Protein AF-A0A178VIS9-F1 (afdb_monomer_lite)

pLDDT: mean 89.69, std 9.64, range [56.78, 97.0]

InterPro domains:
  IPR000620 EamA domain [PF00892] (25-125)
  IPR030184 WAT1-related protein [PTHR31218] (16-123)

Sequence (133 aa):
MAGAVSLWRREAVFLTAMLAGETSIVGLSTLFKVATSKGLNIYPFLSYSYLLASLLLLPSLFFTNRSRSLPPLSASILSKIGLLGFLGSMYVITGGIGIEYSNPTLASAIGNIVPALTFILAVIFRFYFNPFS

Secondary structure (DSSP, 8-state):
-HHHHHHHHHHHHHHHHHHHHHHHHHHHHHHHHHHHHTT--HHHHHHHHHHHHHHHHHHHHHH----S-PPP--HHHHHHHHHHHHHHHHHHHHHHHHHHHS-HHHHHHHHTTHHHHHHHHHHHHHHHH-TT-

Structure (mmCIF, N/CA/C/O backbone):
data_AF-A0A178VIS9-F1
#
_entry.id   AF-A0A178VIS9-F1
#
loop_
_atom_site.group_PDB
_atom_site.id
_atom_site.type_symbol
_atom_site.label_atom_id
_atom_site.label_alt_id
_atom_site.label_comp_id
_atom_site.label_asym_id
_atom_site.label_entity_id
_atom_site.label_seq_id
_atom_site.pdbx_PDB_ins_code
_atom_site.Cartn_x
_atom_site.Cartn_y
_atom_site.Cartn_z
_atom_site.occupancy
_atom_site.B_iso_or_equiv
_atom_site.auth_seq_id
_atom_site.auth_comp_id
_atom_site.auth_asym_id
_atom_site.auth_atom_id
_atom_site.pdbx_PDB_model_num
ATOM 1 N N . MET A 1 1 ? -1.965 -28.559 -28.767 1.00 57.31 1 MET A N 1
ATOM 2 C CA . MET A 1 1 ? -2.402 -28.927 -27.399 1.00 57.31 1 MET A CA 1
ATOM 3 C C . MET A 1 1 ? -1.509 -28.326 -26.304 1.00 57.31 1 MET A C 1
ATOM 5 O O . MET A 1 1 ? -2.048 -27.734 -25.381 1.00 57.31 1 MET A O 1
ATOM 9 N N . ALA A 1 2 ? -0.171 -28.353 -26.430 1.00 62.94 2 ALA A N 1
ATOM 10 C CA . ALA A 1 2 ? 0.753 -27.752 -25.447 1.00 62.94 2 ALA A CA 1
ATOM 11 C C . ALA A 1 2 ? 0.602 -26.223 -25.244 1.00 62.94 2 ALA A C 1
ATOM 13 O O . ALA A 1 2 ? 0.698 -25.745 -24.118 1.00 62.94 2 ALA A O 1
ATOM 14 N N . GLY A 1 3 ? 0.305 -25.460 -26.306 1.00 69.75 3 GLY A N 1
ATOM 15 C CA . GLY A 1 3 ? 0.104 -24.003 -26.220 1.00 69.75 3 GLY A CA 1
ATOM 16 C C . GLY A 1 3 ? -1.193 -23.568 -25.523 1.00 69.75 3 GLY A C 1
ATOM 17 O O . GLY A 1 3 ? -1.241 -22.497 -24.934 1.00 69.75 3 GLY A O 1
ATOM 18 N N . ALA A 1 4 ? -2.233 -24.408 -25.535 1.00 72.88 4 ALA A N 1
ATOM 19 C CA . ALA A 1 4 ? -3.478 -24.120 -24.819 1.00 72.88 4 ALA A CA 1
ATOM 20 C C . ALA A 1 4 ? -3.309 -24.337 -23.305 1.00 72.88 4 ALA A C 1
ATOM 22 O O . ALA A 1 4 ? -3.774 -23.533 -22.506 1.00 72.88 4 ALA A O 1
ATOM 23 N N . VAL A 1 5 ? -2.568 -25.381 -22.908 1.00 76.88 5 VAL A N 1
ATOM 24 C CA . VAL A 1 5 ? -2.282 -25.693 -21.496 1.00 76.88 5 VAL A CA 1
ATOM 25 C C . VAL A 1 5 ? -1.383 -24.632 -20.846 1.00 76.88 5 VAL A C 1
ATOM 27 O O . VAL A 1 5 ? -1.565 -24.311 -19.671 1.00 76.88 5 VAL A O 1
ATOM 30 N N . SER A 1 6 ? -0.429 -24.051 -21.584 1.00 84.50 6 SER A N 1
ATOM 31 C CA . SER A 1 6 ? 0.411 -22.960 -21.068 1.00 84.50 6 SER A CA 1
ATOM 32 C C . SER A 1 6 ? -0.362 -21.647 -20.901 1.00 84.50 6 SER A C 1
ATOM 34 O O . SER A 1 6 ? -0.129 -20.934 -19.923 1.00 84.50 6 SER A O 1
ATOM 36 N N . LEU A 1 7 ? -1.308 -21.355 -21.801 1.00 85.81 7 LEU A N 1
ATOM 37 C CA . LEU A 1 7 ? -2.176 -20.180 -21.709 1.00 85.81 7 LEU A CA 1
ATOM 38 C C . LEU A 1 7 ? -3.115 -20.283 -20.499 1.00 85.81 7 LEU A C 1
ATOM 40 O O . LEU A 1 7 ? -3.142 -19.379 -19.667 1.00 85.81 7 LEU A O 1
ATOM 44 N N . TRP A 1 8 ? -3.768 -21.438 -20.337 1.00 89.62 8 TRP A N 1
ATOM 45 C CA . TRP A 1 8 ? -4.679 -21.715 -19.222 1.00 89.62 8 TRP A CA 1
ATOM 46 C C . TRP A 1 8 ? -3.971 -21.637 -17.864 1.00 89.62 8 TRP A C 1
ATOM 48 O O . TRP A 1 8 ? -4.473 -21.035 -16.918 1.00 89.62 8 TRP A O 1
ATOM 58 N N . ARG A 1 9 ? -2.747 -22.179 -17.772 1.00 91.44 9 ARG A N 1
ATOM 59 C CA . ARG A 1 9 ? -1.906 -22.054 -16.571 1.00 91.44 9 ARG A CA 1
ATOM 60 C C . ARG A 1 9 ? -1.595 -20.593 -16.250 1.00 91.44 9 ARG A C 1
ATOM 62 O O . ARG A 1 9 ? -1.639 -20.209 -15.086 1.00 91.44 9 ARG A O 1
ATOM 69 N N . ARG A 1 10 ? -1.253 -19.788 -17.258 1.00 91.44 10 ARG A N 1
ATOM 70 C CA . ARG A 1 10 ? -0.900 -18.376 -17.072 1.00 91.44 10 ARG A CA 1
ATOM 71 C C . ARG A 1 10 ? -2.096 -17.568 -16.569 1.00 91.44 10 ARG A C 1
ATOM 73 O O . ARG A 1 10 ? -1.953 -16.810 -15.616 1.00 91.44 10 ARG A O 1
ATOM 80 N N . GLU A 1 11 ? -3.262 -17.764 -17.173 1.00 93.31 11 GLU A N 1
ATOM 81 C CA . GLU A 1 11 ? -4.508 -17.123 -16.743 1.00 93.31 11 GLU A CA 1
ATOM 82 C C . GLU A 1 11 ? -4.891 -17.539 -15.322 1.00 93.31 11 GLU A C 1
ATOM 84 O O . GLU A 1 11 ? -5.154 -16.675 -14.491 1.00 93.31 11 GLU A O 1
ATOM 89 N N . ALA A 1 12 ? -4.814 -18.832 -14.997 1.00 93.94 12 ALA A N 1
ATOM 90 C CA . ALA A 1 12 ? -5.084 -19.320 -13.647 1.00 93.94 12 ALA A CA 1
ATOM 91 C C . ALA A 1 12 ? -4.158 -18.683 -12.594 1.00 93.94 12 ALA A C 1
ATOM 93 O O . ALA A 1 12 ? -4.619 -18.296 -11.520 1.00 93.94 12 ALA A O 1
ATOM 94 N N . VAL A 1 13 ? -2.865 -18.512 -12.895 1.00 94.31 13 VAL A N 1
ATOM 95 C CA . VAL A 1 13 ? -1.922 -17.826 -11.992 1.00 94.31 13 VAL A CA 1
ATOM 96 C C . VAL A 1 13 ? -2.293 -16.350 -11.816 1.00 94.31 13 VAL A C 1
ATOM 98 O O . VAL A 1 13 ? -2.282 -15.849 -10.695 1.00 94.31 13 VAL A O 1
ATOM 101 N N . PHE A 1 14 ? -2.672 -15.652 -12.889 1.00 94.38 14 PHE A N 1
ATOM 102 C CA . PHE A 1 14 ? -3.093 -14.253 -12.780 1.00 94.38 14 PHE A CA 1
ATOM 103 C C . PHE A 1 14 ? -4.389 -14.092 -11.984 1.00 94.38 14 PHE A C 1
ATOM 105 O O . PHE A 1 14 ? -4.464 -13.225 -11.116 1.00 94.38 14 PHE A O 1
ATOM 112 N N . LEU A 1 15 ? -5.384 -14.944 -12.231 1.00 95.31 15 LEU A N 1
ATOM 113 C CA . LEU A 1 15 ? -6.663 -14.911 -11.523 1.00 95.31 15 LEU A CA 1
ATOM 114 C C . LEU A 1 15 ? -6.499 -15.238 -10.037 1.00 95.31 15 LEU A C 1
ATOM 116 O O . LEU A 1 15 ? -7.085 -14.566 -9.193 1.00 95.31 15 LEU A O 1
ATOM 120 N N . THR A 1 16 ? -5.672 -16.232 -9.702 1.00 95.00 16 THR A N 1
ATOM 121 C CA . THR A 1 16 ? -5.389 -16.575 -8.299 1.00 95.00 16 THR A CA 1
ATOM 122 C C . THR A 1 16 ? -4.636 -15.456 -7.583 1.00 95.00 16 THR A C 1
ATOM 124 O O . THR A 1 16 ? -4.994 -15.121 -6.455 1.00 95.00 16 THR A O 1
ATOM 127 N N . ALA A 1 17 ? -3.657 -14.820 -8.236 1.00 94.75 17 ALA A N 1
ATOM 128 C CA . ALA A 1 17 ? -2.956 -13.662 -7.682 1.00 94.75 17 ALA A CA 1
ATOM 129 C C . ALA A 1 17 ? -3.891 -12.457 -7.474 1.00 94.75 17 ALA A C 1
ATOM 131 O O . ALA A 1 17 ? -3.841 -11.823 -6.421 1.00 94.75 17 ALA A O 1
ATOM 132 N N . MET A 1 18 ? -4.768 -12.172 -8.442 1.00 95.69 18 MET A N 1
ATOM 133 C CA . MET A 1 18 ? -5.774 -11.111 -8.337 1.00 95.69 18 MET A CA 1
ATOM 134 C C . MET A 1 18 ? -6.740 -11.380 -7.180 1.00 95.69 18 MET A C 1
ATOM 136 O O . MET A 1 18 ? -6.920 -10.521 -6.323 1.00 95.69 18 MET A O 1
ATOM 140 N N . LEU A 1 19 ? -7.310 -12.587 -7.108 1.00 96.50 19 LEU A N 1
ATOM 141 C CA . LEU A 1 19 ? -8.231 -12.969 -6.040 1.00 96.50 19 LEU A CA 1
ATOM 142 C C . LEU A 1 19 ? -7.569 -12.858 -4.662 1.00 96.50 19 LEU A C 1
ATOM 144 O O . LEU A 1 19 ? -8.169 -12.310 -3.737 1.00 96.50 19 LEU A O 1
ATOM 148 N N . ALA A 1 20 ? -6.334 -13.347 -4.525 1.00 95.88 20 ALA A N 1
ATOM 149 C CA . ALA A 1 20 ? -5.578 -13.246 -3.281 1.00 95.88 20 ALA A CA 1
ATOM 150 C C . ALA A 1 20 ? -5.303 -11.783 -2.895 1.00 95.88 20 ALA A C 1
ATOM 152 O O . ALA A 1 20 ? -5.458 -11.424 -1.727 1.00 95.88 20 ALA A O 1
ATOM 153 N N . GLY A 1 21 ? -4.940 -10.938 -3.865 1.00 93.69 21 GLY A N 1
ATOM 154 C CA . GLY A 1 21 ? -4.712 -9.508 -3.661 1.00 93.69 21 GLY A CA 1
ATOM 155 C C . GLY A 1 21 ? -5.965 -8.780 -3.179 1.00 93.69 21 GLY A C 1
ATOM 156 O O . GLY A 1 21 ? -5.948 -8.186 -2.102 1.00 93.69 21 GLY A O 1
ATOM 157 N N . GLU A 1 22 ? -7.069 -8.894 -3.917 1.00 92.50 22 GLU A N 1
ATOM 158 C CA . GLU A 1 22 ? -8.337 -8.230 -3.580 1.00 92.50 22 GLU A CA 1
ATOM 159 C C . GLU A 1 22 ? -8.902 -8.714 -2.241 1.00 92.50 22 GLU A C 1
ATOM 161 O O . GLU A 1 22 ? -9.309 -7.913 -1.396 1.00 92.50 22 GLU A O 1
ATOM 166 N N . THR A 1 23 ? -8.842 -10.024 -1.988 1.00 94.75 23 THR A N 1
ATOM 167 C CA . THR A 1 23 ? -9.269 -10.587 -0.699 1.00 94.75 23 THR A CA 1
ATOM 168 C C . THR A 1 23 ? -8.409 -10.050 0.444 1.00 94.75 23 THR A C 1
ATOM 170 O O . THR A 1 23 ? -8.936 -9.733 1.509 1.00 94.75 23 THR A O 1
ATOM 173 N N . SER A 1 24 ? -7.098 -9.890 0.231 1.00 93.62 24 SER A N 1
ATOM 174 C CA . SER A 1 24 ? -6.196 -9.321 1.239 1.00 93.62 24 SER A CA 1
ATOM 175 C C . SER A 1 24 ? -6.507 -7.851 1.523 1.00 93.62 24 SER A C 1
ATOM 177 O O . SER A 1 24 ? -6.512 -7.447 2.684 1.00 93.62 24 SER A O 1
ATOM 179 N N . ILE A 1 25 ? -6.818 -7.059 0.492 1.00 92.31 25 ILE A N 1
ATOM 180 C CA . ILE A 1 25 ? -7.182 -5.640 0.633 1.00 92.31 25 ILE A CA 1
ATOM 181 C C . ILE A 1 25 ? -8.475 -5.495 1.449 1.00 92.31 25 ILE A C 1
ATOM 183 O O . ILE A 1 25 ? -8.522 -4.735 2.425 1.00 92.31 25 ILE A O 1
ATOM 187 N N . VAL A 1 26 ? -9.519 -6.251 1.098 1.00 94.06 26 VAL A N 1
ATOM 188 C CA . VAL A 1 26 ? -10.810 -6.220 1.810 1.00 94.06 26 VAL A CA 1
ATOM 189 C C . VAL A 1 26 ? -10.675 -6.781 3.230 1.00 94.06 26 VAL A C 1
ATOM 191 O O . VAL A 1 26 ? -11.207 -6.210 4.186 1.00 94.06 26 VAL A O 1
ATOM 194 N N . GLY A 1 27 ? -9.918 -7.866 3.401 1.00 95.19 27 GLY A N 1
ATOM 195 C CA . GLY A 1 27 ? -9.649 -8.463 4.707 1.00 95.19 27 GLY A CA 1
ATOM 196 C C . GLY A 1 27 ? -8.918 -7.500 5.642 1.00 95.19 27 GLY A C 1
ATOM 197 O O . GLY A 1 27 ? -9.361 -7.283 6.771 1.00 95.19 27 GLY A O 1
ATOM 198 N N . LEU A 1 28 ? -7.843 -6.864 5.166 1.00 94.81 28 LEU A N 1
ATOM 199 C CA . LEU A 1 28 ? -7.051 -5.933 5.970 1.00 94.81 28 LEU A CA 1
ATOM 200 C C . LEU A 1 28 ? -7.840 -4.671 6.332 1.00 94.81 28 LEU A C 1
ATOM 202 O O . LEU A 1 28 ? -7.805 -4.249 7.486 1.00 94.81 28 LEU A O 1
ATOM 206 N N . SER A 1 29 ? -8.586 -4.094 5.388 1.00 95.12 29 SER A N 1
ATOM 207 C CA . SER A 1 29 ? -9.433 -2.919 5.652 1.00 95.12 29 SER A CA 1
ATOM 208 C C . SER A 1 29 ? -10.558 -3.221 6.649 1.00 95.12 29 SER A C 1
ATOM 210 O O . SER A 1 29 ? -10.852 -2.401 7.522 1.00 95.12 29 SER A O 1
ATOM 212 N N . THR A 1 30 ? -11.140 -4.420 6.590 1.00 96.56 30 THR A N 1
AT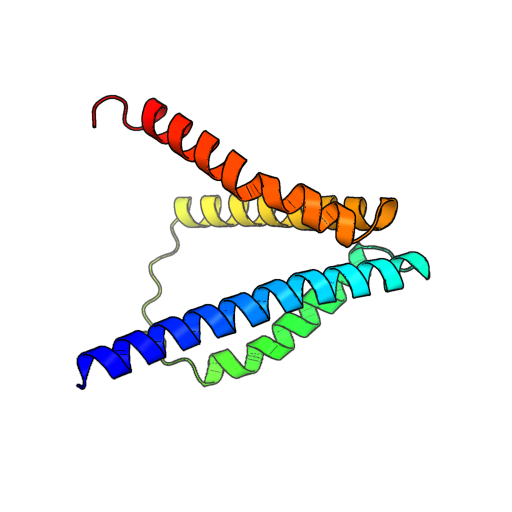OM 213 C CA . THR A 1 30 ? -12.147 -4.876 7.559 1.00 96.56 30 THR A CA 1
ATOM 214 C C . THR A 1 30 ? -11.543 -5.093 8.945 1.00 96.56 30 THR A C 1
ATOM 216 O O . THR A 1 30 ? -12.077 -4.580 9.929 1.00 96.56 30 THR A O 1
ATOM 219 N N 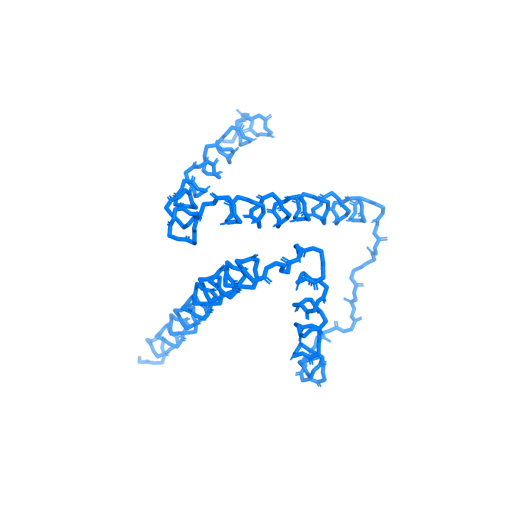. LEU A 1 31 ? -10.402 -5.785 9.040 1.00 96.44 31 LEU A N 1
ATOM 220 C CA . LEU A 1 31 ? -9.673 -5.960 10.302 1.00 96.44 31 LEU A CA 1
ATOM 221 C C . LEU A 1 31 ? -9.271 -4.614 10.910 1.00 96.44 31 LEU A C 1
ATOM 223 O O . LEU A 1 31 ? -9.451 -4.408 12.110 1.00 96.44 31 LEU A O 1
ATOM 227 N N . PHE A 1 32 ? -8.789 -3.688 10.082 1.00 96.44 32 PHE A N 1
ATOM 228 C CA . PHE A 1 32 ? -8.468 -2.326 10.488 1.00 96.44 32 PHE A CA 1
ATOM 229 C C . PHE A 1 32 ? -9.688 -1.605 11.066 1.00 96.44 32 PHE A C 1
ATOM 231 O O . PHE A 1 32 ? -9.603 -1.037 12.157 1.00 96.44 32 PHE A O 1
ATOM 238 N N . LYS A 1 33 ? -10.844 -1.668 10.391 1.00 96.88 33 LYS A N 1
ATOM 239 C CA . LYS A 1 33 ? -12.083 -1.057 10.892 1.00 96.88 33 LYS A CA 1
ATOM 240 C C . LYS A 1 33 ? -12.506 -1.647 12.239 1.00 96.88 33 LYS A C 1
ATOM 242 O O . LYS A 1 33 ? -12.888 -0.909 13.144 1.00 96.88 33 LYS A O 1
ATOM 247 N N . VAL A 1 34 ? -12.422 -2.967 12.392 1.00 97.00 34 VAL A N 1
ATOM 248 C CA . VAL A 1 34 ? -12.743 -3.635 13.662 1.00 97.00 34 VAL A CA 1
ATOM 249 C C . VAL A 1 34 ? -11.765 -3.209 14.759 1.00 97.00 34 VAL A C 1
ATOM 251 O O . VAL A 1 34 ? -12.192 -2.909 15.872 1.00 97.00 34 VAL A O 1
ATOM 254 N N . ALA A 1 35 ? -10.468 -3.144 14.467 1.00 95.81 35 ALA A N 1
ATOM 255 C CA . ALA A 1 35 ? -9.456 -2.760 15.445 1.00 95.81 35 ALA A CA 1
ATOM 256 C C . ALA A 1 35 ? -9.612 -1.299 15.904 1.00 95.81 35 ALA A C 1
ATOM 258 O O . ALA A 1 35 ? -9.614 -1.032 17.107 1.00 95.81 35 ALA A O 1
ATOM 259 N N . THR A 1 36 ? -9.820 -0.368 14.970 1.00 95.62 36 THR A N 1
ATOM 260 C CA . THR A 1 36 ? -10.046 1.056 15.281 1.00 95.62 36 THR A CA 1
ATOM 261 C C . THR A 1 36 ? -11.356 1.286 16.023 1.00 95.62 36 THR A C 1
ATOM 263 O O . THR A 1 36 ? -11.388 2.070 16.967 1.00 95.62 36 THR A O 1
ATOM 266 N N . SER A 1 37 ? -12.415 0.528 15.711 1.00 95.31 37 SER A N 1
ATOM 267 C CA . SER A 1 37 ? -13.673 0.582 16.477 1.00 95.31 37 SER A CA 1
ATOM 268 C C . SER A 1 37 ? -13.517 0.173 17.949 1.00 95.31 37 SER A C 1
ATOM 270 O O . SER A 1 37 ? -14.324 0.564 18.787 1.00 95.31 37 SER A O 1
ATOM 272 N N . LYS A 1 38 ? -12.456 -0.578 18.277 1.00 95.81 38 LYS A N 1
ATOM 273 C CA . LYS A 1 38 ? -12.069 -0.953 19.647 1.00 95.81 38 LYS A CA 1
ATOM 274 C C . LYS A 1 38 ? -11.041 0.005 20.266 1.00 95.81 38 LYS A C 1
ATOM 276 O O . LYS A 1 38 ? -10.510 -0.288 21.332 1.00 95.81 38 LYS A O 1
ATOM 281 N N . GLY A 1 39 ? -10.746 1.125 19.606 1.00 93.56 39 GLY A N 1
ATOM 282 C CA . GLY A 1 39 ? -9.833 2.162 20.089 1.00 93.56 39 GLY A CA 1
ATOM 283 C C . GLY A 1 39 ? -8.368 1.993 19.677 1.00 93.56 39 GLY A C 1
ATOM 284 O O . GLY A 1 39 ? -7.522 2.739 20.170 1.00 93.56 39 GLY A O 1
ATOM 285 N N . LEU A 1 40 ? -8.026 1.044 18.792 1.00 96.19 40 LEU A N 1
ATOM 286 C CA . LEU A 1 40 ? -6.654 0.933 18.287 1.00 96.19 40 LEU A CA 1
ATOM 287 C C . LEU A 1 40 ? -6.356 2.063 17.296 1.00 96.19 40 LEU A C 1
ATOM 289 O O . LEU A 1 40 ? -7.062 2.227 16.309 1.00 96.19 40 LEU A O 1
ATOM 293 N N . ASN A 1 41 ? -5.269 2.797 17.513 1.00 94.31 41 ASN A N 1
ATOM 294 C CA . ASN A 1 41 ? -4.831 3.830 16.581 1.00 94.31 41 ASN A CA 1
ATOM 295 C C . ASN A 1 41 ? -4.205 3.233 15.296 1.00 94.31 41 ASN A C 1
ATOM 297 O O . ASN A 1 41 ? -3.681 2.115 15.294 1.00 94.31 41 ASN A O 1
ATOM 301 N N . ILE A 1 42 ? -4.209 4.002 14.205 1.00 92.38 42 ILE A N 1
ATOM 302 C CA . ILE A 1 42 ? -3.649 3.603 12.909 1.00 92.38 42 ILE A CA 1
ATOM 303 C C . ILE A 1 42 ? -2.146 3.287 12.939 1.00 92.38 42 ILE A C 1
ATOM 305 O O . ILE A 1 42 ? -1.725 2.314 12.310 1.00 92.38 42 ILE A O 1
ATOM 309 N N . TYR A 1 43 ? -1.324 4.042 13.677 1.00 93.81 43 TYR A N 1
ATOM 310 C CA . TYR A 1 43 ? 0.134 3.854 13.622 1.00 93.81 43 TYR A CA 1
ATOM 311 C C . TYR A 1 43 ? 0.589 2.496 14.193 1.00 93.81 43 TYR A C 1
ATOM 313 O O . TYR A 1 43 ? 1.342 1.793 13.509 1.00 93.81 43 TYR A O 1
ATOM 321 N N . PRO A 1 44 ? 0.117 2.052 15.380 1.00 94.88 44 PRO A N 1
ATOM 322 C CA . PRO A 1 44 ? 0.404 0.704 15.871 1.00 94.88 44 PRO A CA 1
ATOM 323 C C . PRO A 1 44 ? -0.128 -0.401 14.952 1.00 94.88 44 PRO A C 1
ATOM 325 O O . PRO A 1 44 ? 0.571 -1.387 14.720 1.00 94.88 44 PRO A O 1
ATOM 328 N N . PHE A 1 45 ? -1.329 -0.231 14.385 1.00 93.88 45 PHE A N 1
ATOM 329 C CA . PHE A 1 45 ? -1.903 -1.210 13.458 1.00 93.88 45 PHE A CA 1
ATOM 330 C C . PHE A 1 45 ? -1.016 -1.424 12.225 1.00 93.88 45 PHE A C 1
ATOM 332 O O . PHE A 1 45 ? -0.736 -2.566 11.845 1.00 93.88 45 PHE A O 1
ATOM 339 N N . LEU A 1 46 ? -0.543 -0.331 11.617 1.00 93.69 46 LEU A N 1
ATOM 340 C CA . LEU A 1 46 ? 0.364 -0.392 10.471 1.00 93.69 46 LEU A CA 1
ATOM 341 C C . LEU A 1 46 ? 1.694 -1.041 10.852 1.00 93.69 46 LEU A C 1
ATOM 343 O O . LEU A 1 46 ? 2.166 -1.915 10.129 1.00 93.69 46 LEU A O 1
ATOM 347 N N . SER A 1 47 ? 2.263 -0.674 12.003 1.00 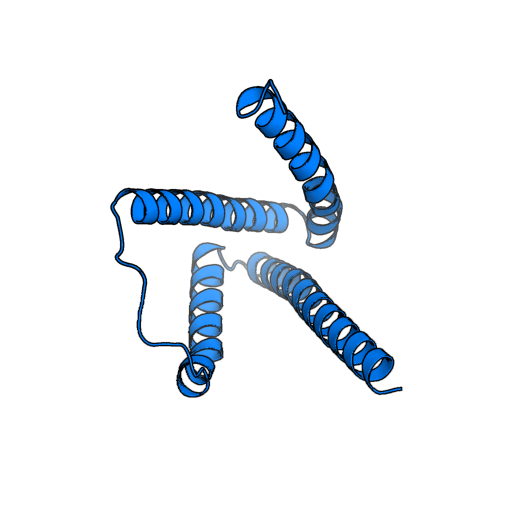93.56 47 SER A N 1
ATOM 348 C CA . SER A 1 47 ? 3.516 -1.258 12.492 1.00 93.56 47 SER A CA 1
ATOM 349 C C . SER A 1 47 ? 3.426 -2.786 12.603 1.00 93.56 47 SER A C 1
ATOM 351 O O . SER A 1 47 ? 4.241 -3.499 12.014 1.00 93.56 47 SER A O 1
ATOM 353 N N . TYR A 1 48 ? 2.382 -3.311 13.255 1.00 94.50 48 TYR A N 1
ATOM 354 C CA . TYR A 1 48 ? 2.181 -4.760 13.368 1.00 94.50 48 TYR A CA 1
ATOM 355 C C . TYR A 1 48 ? 1.932 -5.435 12.020 1.00 94.50 48 TYR A C 1
ATOM 357 O O . TYR A 1 48 ? 2.478 -6.509 11.766 1.00 94.50 48 TYR A O 1
ATOM 365 N N . SER A 1 49 ? 1.158 -4.801 11.139 1.00 92.75 49 SER A N 1
ATOM 366 C CA . SER A 1 49 ? 0.869 -5.338 9.806 1.00 92.75 49 SER A CA 1
ATOM 367 C C . SER A 1 49 ? 2.137 -5.461 8.957 1.00 92.75 49 SER A C 1
ATOM 369 O O . SER A 1 49 ? 2.366 -6.504 8.345 1.00 92.75 49 SER A O 1
ATOM 371 N N . TYR A 1 50 ? 3.001 -4.440 8.956 1.00 92.38 50 TYR A N 1
ATOM 372 C CA . TYR A 1 50 ? 4.268 -4.468 8.219 1.00 92.38 50 TYR A CA 1
ATOM 373 C C . TYR A 1 50 ? 5.282 -5.442 8.821 1.00 92.38 50 TYR A C 1
ATOM 375 O O . TYR A 1 50 ? 5.980 -6.125 8.072 1.00 92.38 50 TYR A O 1
ATOM 383 N N . LEU A 1 51 ? 5.347 -5.552 10.152 1.00 95.62 51 LEU A N 1
ATOM 384 C CA . LEU A 1 51 ? 6.185 -6.555 10.815 1.00 95.62 51 LEU A CA 1
ATOM 385 C C . LEU A 1 51 ? 5.748 -7.974 10.444 1.00 95.62 51 LEU A C 1
ATOM 387 O O . LEU A 1 51 ? 6.583 -8.792 10.059 1.00 95.62 51 LEU A O 1
ATOM 391 N N . LEU A 1 52 ? 4.444 -8.252 10.493 1.00 93.75 52 LEU A N 1
ATOM 392 C CA . LEU A 1 52 ? 3.899 -9.550 10.109 1.00 93.75 52 LEU A CA 1
ATOM 393 C C . LEU A 1 52 ? 4.140 -9.845 8.624 1.00 93.75 52 LEU A C 1
ATOM 395 O O . LEU A 1 52 ? 4.583 -10.941 8.286 1.00 93.75 52 LEU A O 1
ATOM 399 N N . ALA A 1 53 ? 3.913 -8.868 7.742 1.00 92.19 53 ALA A N 1
ATOM 400 C CA . ALA A 1 53 ? 4.193 -9.007 6.315 1.00 92.19 53 ALA A CA 1
ATOM 401 C C . ALA A 1 53 ? 5.679 -9.299 6.054 1.00 92.19 53 ALA A C 1
ATOM 403 O O . ALA A 1 53 ? 6.001 -10.179 5.261 1.00 92.19 53 ALA A O 1
ATOM 404 N N . SER A 1 54 ? 6.585 -8.615 6.758 1.00 93.62 54 SER A N 1
ATOM 405 C CA . SER A 1 54 ? 8.028 -8.862 6.674 1.00 93.62 54 SER A CA 1
ATOM 406 C C . SER A 1 54 ? 8.384 -10.288 7.104 1.00 93.62 54 SER A C 1
ATOM 408 O O . SER A 1 54 ? 9.087 -10.990 6.379 1.00 93.62 54 SER A O 1
ATOM 410 N N . LEU A 1 55 ? 7.833 -10.762 8.227 1.00 94.50 55 LEU A N 1
ATOM 411 C CA . LEU A 1 55 ? 8.039 -12.132 8.711 1.00 94.50 55 LEU A CA 1
ATOM 412 C C . LEU A 1 55 ? 7.491 -13.186 7.741 1.00 94.50 55 LEU A C 1
ATOM 414 O O . LEU A 1 55 ? 8.146 -14.201 7.522 1.00 94.50 55 LEU A O 1
ATOM 418 N N . LEU A 1 56 ? 6.327 -12.942 7.135 1.00 91.38 56 LEU A N 1
ATOM 419 C CA . LEU A 1 56 ? 5.727 -13.833 6.135 1.00 91.38 56 LEU A CA 1
ATOM 420 C C . LEU A 1 56 ? 6.516 -13.860 4.822 1.00 91.38 56 LEU A C 1
ATOM 422 O O . LEU A 1 56 ? 6.576 -14.895 4.161 1.00 91.38 56 LEU A O 1
ATOM 426 N N . LEU A 1 57 ? 7.122 -12.735 4.436 1.00 89.50 57 LEU A N 1
ATOM 427 C CA . LEU A 1 57 ? 7.947 -12.635 3.232 1.00 89.50 57 LEU A CA 1
ATOM 428 C C . LEU A 1 57 ? 9.369 -13.158 3.447 1.00 89.50 57 LEU A C 1
ATOM 430 O O . LEU A 1 57 ? 10.006 -13.571 2.478 1.00 89.50 57 LEU A O 1
ATOM 434 N N . LEU A 1 58 ? 9.867 -13.189 4.683 1.00 90.38 58 LEU A N 1
ATOM 435 C CA . LEU A 1 58 ? 11.232 -13.604 5.007 1.00 90.38 58 LEU A CA 1
ATOM 436 C C . LEU A 1 58 ? 11.618 -14.983 4.423 1.00 90.38 58 LEU A C 1
ATOM 438 O O . LEU A 1 58 ? 12.687 -15.072 3.815 1.00 90.38 58 LEU A O 1
ATOM 442 N N . PRO A 1 59 ? 10.777 -16.041 4.490 1.00 87.25 59 PRO A N 1
ATOM 443 C CA . PRO A 1 59 ? 11.087 -17.338 3.891 1.00 87.25 59 PRO A CA 1
ATOM 444 C C . PRO A 1 59 ? 11.268 -17.276 2.371 1.00 87.25 59 PRO A C 1
ATOM 446 O O . PRO A 1 59 ? 12.103 -17.993 1.824 1.00 87.25 59 PRO A O 1
ATOM 449 N N . SER A 1 60 ? 10.529 -16.402 1.677 1.00 85.00 60 SER A N 1
ATOM 450 C CA . SER A 1 60 ? 10.569 -16.310 0.208 1.00 85.00 60 SER A CA 1
ATOM 451 C C . SER A 1 60 ? 11.951 -15.917 -0.329 1.00 85.00 60 SER A C 1
ATOM 453 O O . SER A 1 60 ? 12.328 -16.317 -1.434 1.00 85.00 60 SER A O 1
ATOM 455 N N . LEU A 1 61 ? 12.745 -15.203 0.476 1.00 83.56 61 LEU A N 1
ATOM 456 C CA . LEU A 1 61 ? 14.106 -14.802 0.126 1.00 83.56 61 LEU A CA 1
ATOM 457 C C . LEU A 1 61 ? 15.034 -16.008 -0.055 1.00 83.56 61 LEU A C 1
ATOM 459 O O . LEU A 1 61 ? 15.896 -15.977 -0.929 1.00 83.56 61 LEU A O 1
ATOM 463 N N . PHE A 1 62 ? 14.834 -17.081 0.715 1.00 83.12 62 PHE A N 1
ATOM 464 C CA . PHE A 1 62 ? 15.664 -18.288 0.641 1.00 83.12 62 PHE A CA 1
ATOM 465 C C . PHE A 1 62 ? 15.340 -19.168 -0.573 1.00 83.12 62 PHE A C 1
ATOM 467 O O . PHE A 1 62 ? 16.201 -19.913 -1.032 1.00 83.12 62 PHE A O 1
ATOM 474 N N . PHE A 1 63 ? 14.127 -19.063 -1.124 1.00 80.25 63 PHE A N 1
ATOM 475 C CA . PHE A 1 63 ? 13.687 -19.842 -2.291 1.00 80.25 63 PHE A CA 1
ATOM 476 C C . PHE A 1 63 ? 13.827 -19.088 -3.623 1.00 80.25 63 PHE A C 1
ATOM 478 O O . PHE A 1 63 ? 13.631 -19.669 -4.691 1.00 80.25 63 PHE A 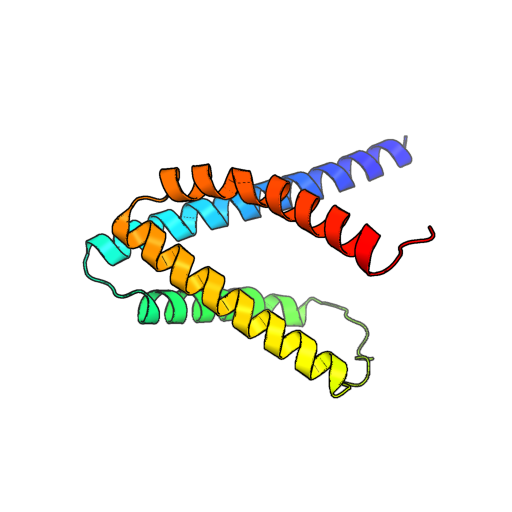O 1
ATOM 485 N N . THR A 1 64 ? 14.165 -17.796 -3.593 1.00 77.56 64 THR A N 1
ATOM 486 C CA . THR A 1 64 ? 14.262 -16.982 -4.809 1.00 77.56 64 THR A CA 1
ATOM 487 C C . THR A 1 64 ? 15.647 -17.120 -5.450 1.00 77.56 64 THR A C 1
ATOM 489 O O . THR A 1 64 ? 16.619 -16.528 -4.989 1.00 77.56 64 THR A O 1
ATOM 492 N N . ASN A 1 65 ? 15.732 -17.821 -6.586 1.00 66.69 65 ASN A N 1
ATOM 493 C CA . ASN A 1 65 ? 16.921 -17.873 -7.454 1.00 66.69 65 ASN A CA 1
ATOM 494 C C . ASN A 1 65 ? 17.103 -16.564 -8.254 1.00 66.69 65 ASN A C 1
ATOM 496 O O . ASN A 1 65 ? 17.081 -16.555 -9.486 1.00 66.69 65 ASN A O 1
ATOM 500 N N . ARG A 1 66 ? 17.221 -15.418 -7.570 1.00 63.09 66 ARG A N 1
ATOM 501 C CA . ARG A 1 66 ? 17.443 -14.122 -8.231 1.00 63.09 66 ARG A CA 1
ATOM 502 C C . ARG A 1 66 ? 18.910 -14.008 -8.649 1.00 63.09 66 ARG A C 1
ATOM 504 O O . ARG A 1 66 ? 19.799 -14.251 -7.837 1.00 63.09 66 ARG A O 1
ATOM 511 N N . SER A 1 67 ? 19.169 -13.585 -9.889 1.00 59.16 67 SER A N 1
ATOM 512 C CA . SER A 1 67 ? 20.522 -13.208 -10.320 1.00 59.16 67 SER A CA 1
ATOM 513 C C . SER A 1 67 ? 21.086 -12.149 -9.364 1.00 59.16 67 SER A C 1
ATOM 515 O O . SER A 1 67 ? 20.448 -11.121 -9.132 1.00 59.16 67 SER A O 1
ATOM 517 N N . ARG A 1 68 ? 22.263 -12.415 -8.780 1.00 59.34 68 ARG A N 1
ATOM 518 C CA . ARG A 1 68 ? 22.912 -11.564 -7.762 1.00 59.34 68 ARG A CA 1
ATOM 519 C C . ARG A 1 68 ? 23.381 -10.201 -8.288 1.00 59.34 68 ARG A C 1
ATOM 521 O O . ARG A 1 68 ? 23.808 -9.374 -7.488 1.00 59.34 68 ARG A O 1
ATOM 528 N N . SER A 1 69 ? 23.323 -9.946 -9.597 1.00 68.38 69 SER A N 1
ATOM 529 C CA . SER A 1 69 ? 23.710 -8.650 -10.160 1.00 68.38 69 SER A CA 1
ATOM 530 C C . SER A 1 69 ? 22.579 -7.632 -9.987 1.00 68.38 69 SER A C 1
ATOM 532 O O . SER A 1 69 ? 21.688 -7.510 -10.831 1.00 68.38 69 SER A O 1
ATOM 534 N N . LEU A 1 70 ? 22.603 -6.903 -8.874 1.00 70.31 70 LEU A N 1
ATOM 535 C CA . LEU A 1 70 ? 21.752 -5.731 -8.691 1.00 70.31 70 LEU A CA 1
ATOM 536 C C . LEU A 1 70 ? 22.274 -4.589 -9.579 1.00 70.31 70 LEU A C 1
ATOM 538 O O . LEU A 1 70 ? 23.485 -4.351 -9.599 1.00 70.31 70 LEU A O 1
ATOM 542 N N . PRO A 1 71 ? 21.403 -3.875 -10.313 1.00 76.19 71 PRO A N 1
ATOM 543 C CA . PRO A 1 71 ? 21.822 -2.668 -11.013 1.00 76.19 71 PRO A CA 1
ATOM 544 C C . PRO A 1 71 ? 22.351 -1.634 -10.000 1.00 76.19 71 PRO A C 1
ATOM 546 O O . PRO A 1 71 ? 21.816 -1.543 -8.890 1.00 76.19 71 PRO A O 1
ATOM 549 N N . PRO A 1 72 ? 23.393 -0.855 -10.346 1.00 82.31 72 PRO A N 1
ATOM 550 C CA . PRO A 1 72 ? 23.963 0.138 -9.443 1.00 82.31 72 PRO A CA 1
ATOM 551 C C . PRO A 1 72 ? 22.911 1.186 -9.054 1.00 82.31 72 PRO A C 1
ATOM 553 O O . PRO A 1 72 ? 22.222 1.751 -9.907 1.00 82.31 72 PRO A O 1
ATOM 556 N N . LEU A 1 73 ? 22.786 1.445 -7.750 1.00 85.50 73 LEU A N 1
ATOM 557 C CA . LEU A 1 73 ? 21.867 2.447 -7.210 1.00 85.50 73 LEU A CA 1
ATOM 558 C C . LEU A 1 73 ? 22.373 3.851 -7.557 1.00 85.50 73 LEU A C 1
ATOM 560 O O . LEU A 1 73 ? 23.297 4.364 -6.933 1.00 85.50 73 LEU A O 1
ATOM 564 N N . SER A 1 74 ? 21.760 4.482 -8.558 1.00 92.19 74 SER A N 1
ATOM 565 C CA . SER A 1 74 ? 22.010 5.889 -8.876 1.00 92.19 74 SER A CA 1
ATOM 566 C C . SER A 1 74 ? 21.172 6.814 -7.988 1.00 92.19 74 SER A C 1
ATOM 568 O O . SER A 1 74 ? 20.086 6.446 -7.531 1.00 92.19 74 SER A O 1
ATOM 570 N N . ALA A 1 75 ? 21.627 8.056 -7.793 1.00 91.19 75 ALA A N 1
ATOM 571 C CA . ALA A 1 75 ? 20.880 9.066 -7.036 1.00 91.19 75 ALA A CA 1
ATOM 572 C C . ALA A 1 75 ? 19.467 9.310 -7.608 1.00 91.19 75 ALA A C 1
ATOM 574 O O . ALA A 1 75 ? 18.517 9.520 -6.857 1.00 91.19 75 ALA A O 1
ATOM 575 N N . SER A 1 76 ? 19.301 9.209 -8.934 1.00 92.44 76 SER A N 1
ATOM 576 C CA . SER A 1 76 ? 17.991 9.315 -9.590 1.00 92.44 76 SER A CA 1
ATOM 577 C C . SER A 1 76 ? 17.052 8.170 -9.196 1.00 92.44 76 SER A C 1
ATOM 579 O O . SER A 1 76 ? 15.884 8.412 -8.897 1.00 92.44 76 SER A O 1
ATOM 581 N N . ILE A 1 77 ? 17.551 6.929 -9.147 1.00 92.69 77 ILE A N 1
ATOM 582 C CA . ILE A 1 77 ? 16.759 5.769 -8.712 1.00 92.69 77 ILE A CA 1
ATOM 583 C C . ILE A 1 77 ? 16.370 5.925 -7.242 1.00 92.69 77 ILE A C 1
ATOM 585 O O . ILE A 1 77 ? 15.207 5.721 -6.898 1.00 92.69 77 ILE A O 1
ATOM 589 N N . LEU A 1 78 ? 17.310 6.348 -6.393 1.00 92.44 78 LEU A N 1
ATOM 590 C CA . LEU A 1 78 ? 17.040 6.567 -4.975 1.00 92.44 78 LEU A CA 1
ATOM 591 C C . LEU A 1 78 ? 15.974 7.650 -4.760 1.00 92.44 78 LEU A C 1
ATOM 593 O O . LEU A 1 78 ? 15.048 7.446 -3.980 1.00 92.44 78 LEU A O 1
ATOM 597 N N . SER A 1 79 ? 16.054 8.759 -5.500 1.00 94.62 79 SER A N 1
ATOM 598 C CA . SER A 1 79 ? 15.043 9.821 -5.467 1.00 94.62 79 SER A CA 1
ATOM 599 C C . SER A 1 79 ? 13.663 9.311 -5.899 1.00 94.62 79 SER A C 1
ATOM 601 O O . SER A 1 79 ? 12.679 9.557 -5.205 1.00 94.62 79 SER A O 1
ATOM 603 N N . LYS A 1 80 ? 13.581 8.526 -6.984 1.00 93.12 80 LYS A N 1
ATOM 604 C CA . LYS A 1 80 ? 12.318 7.914 -7.438 1.00 93.12 80 LYS A CA 1
ATOM 605 C C . LYS A 1 80 ? 11.726 6.966 -6.395 1.00 93.12 80 LYS A C 1
ATOM 607 O O . LYS A 1 80 ? 10.526 7.021 -6.150 1.00 93.12 80 LYS A O 1
ATOM 612 N N . ILE A 1 81 ? 12.553 6.129 -5.764 1.00 94.56 81 ILE A N 1
ATOM 613 C CA . ILE A 1 81 ? 12.120 5.226 -4.687 1.00 94.56 81 ILE A CA 1
ATOM 614 C C . ILE A 1 81 ? 11.626 6.030 -3.482 1.00 94.56 81 ILE A C 1
ATOM 616 O O . ILE A 1 81 ? 10.566 5.719 -2.946 1.00 94.56 81 ILE A O 1
ATOM 620 N N . GLY A 1 82 ? 12.353 7.078 -3.082 1.00 95.56 82 GLY A N 1
ATOM 621 C CA . GLY A 1 82 ? 11.965 7.948 -1.972 1.00 95.56 82 GLY A CA 1
ATOM 622 C C . GLY A 1 82 ? 10.623 8.640 -2.214 1.00 95.56 82 GLY A C 1
ATOM 623 O O . GLY A 1 82 ? 9.744 8.590 -1.356 1.00 95.56 82 GLY A O 1
ATOM 624 N N . LEU A 1 83 ? 10.426 9.208 -3.408 1.00 96.06 83 LEU A N 1
ATOM 625 C CA . LEU A 1 83 ? 9.154 9.820 -3.804 1.00 96.06 83 LEU A CA 1
ATOM 626 C C . LEU A 1 83 ? 8.009 8.801 -3.810 1.00 96.06 83 LEU A C 1
ATOM 628 O O . LEU A 1 83 ? 6.932 9.084 -3.287 1.00 96.06 83 LEU A O 1
ATOM 632 N N . LEU A 1 84 ? 8.241 7.605 -4.354 1.00 95.12 84 LEU A N 1
ATOM 633 C CA . LEU A 1 84 ? 7.225 6.556 -4.405 1.00 95.12 84 LEU A CA 1
ATOM 634 C C . LEU A 1 84 ? 6.874 6.033 -3.004 1.00 95.12 84 LEU A C 1
ATOM 636 O O . LEU A 1 84 ? 5.701 5.822 -2.705 1.00 95.12 84 LEU A O 1
ATOM 640 N N . GLY A 1 85 ? 7.870 5.879 -2.129 1.00 95.88 85 GLY A N 1
ATOM 641 C CA . GLY A 1 85 ? 7.676 5.494 -0.732 1.00 95.88 85 GLY A CA 1
ATOM 642 C C . GLY A 1 85 ? 6.908 6.550 0.062 1.00 95.88 85 GLY A C 1
ATOM 643 O O . GLY A 1 85 ? 6.006 6.206 0.827 1.00 95.88 85 GLY A O 1
ATOM 644 N N . PHE A 1 86 ? 7.201 7.833 -0.162 1.00 95.69 86 PHE A N 1
ATOM 645 C CA . PHE A 1 86 ? 6.470 8.938 0.457 1.00 95.69 86 PHE A CA 1
ATOM 646 C C . PHE A 1 86 ? 5.001 8.967 0.013 1.00 95.69 86 PHE A C 1
ATOM 648 O O . PHE A 1 86 ? 4.106 8.945 0.858 1.00 95.69 86 PHE A O 1
ATOM 655 N N . LEU A 1 87 ? 4.741 8.935 -1.299 1.00 95.62 87 LEU A N 1
ATOM 656 C CA . LEU A 1 87 ? 3.380 8.909 -1.848 1.00 95.62 87 LEU A CA 1
ATOM 657 C C . LEU A 1 87 ? 2.601 7.667 -1.393 1.00 95.62 87 LEU A C 1
ATOM 659 O O . LEU A 1 87 ? 1.443 7.781 -0.993 1.00 95.62 87 LEU A O 1
ATOM 663 N N . GLY A 1 88 ? 3.243 6.496 -1.392 1.00 94.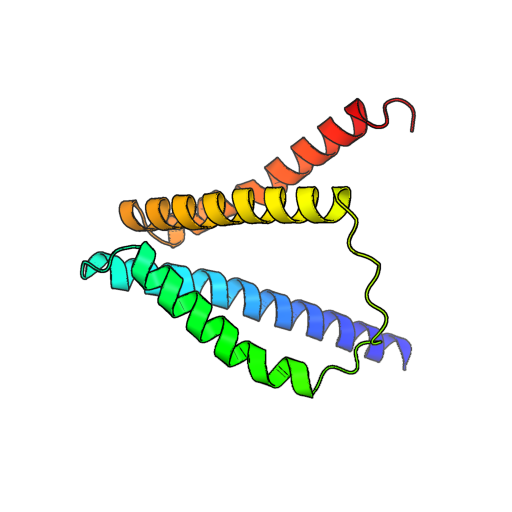62 88 GLY A N 1
ATOM 664 C CA . GLY A 1 88 ? 2.645 5.256 -0.900 1.00 94.62 88 GLY A CA 1
ATOM 665 C C . GLY A 1 88 ? 2.285 5.326 0.586 1.00 94.62 88 GLY A C 1
ATOM 666 O O . GLY A 1 88 ? 1.200 4.904 0.976 1.00 94.62 88 GLY A O 1
ATOM 667 N N . SER A 1 89 ? 3.147 5.925 1.411 1.00 93.06 89 SER A N 1
ATOM 668 C CA . SER A 1 89 ? 2.872 6.113 2.842 1.00 93.06 89 SER A CA 1
ATOM 669 C C . SER A 1 89 ? 1.688 7.054 3.069 1.00 93.06 89 SER A C 1
ATOM 671 O O . SER A 1 89 ? 0.806 6.752 3.872 1.00 93.06 89 SER A O 1
ATOM 673 N N . MET A 1 90 ? 1.627 8.164 2.323 1.00 95.38 90 MET A N 1
ATOM 674 C CA . MET A 1 90 ? 0.487 9.084 2.369 1.00 95.38 90 MET A CA 1
ATOM 675 C C . MET A 1 90 ? -0.815 8.385 1.971 1.00 95.38 90 MET A C 1
ATOM 677 O O . MET A 1 90 ? -1.815 8.531 2.671 1.00 95.38 90 MET A O 1
ATOM 681 N N . TYR A 1 91 ? -0.798 7.585 0.900 1.00 93.44 91 TYR A N 1
ATOM 682 C CA . TYR A 1 91 ? -1.953 6.797 0.463 1.00 93.44 91 TYR A CA 1
ATOM 683 C C . TYR A 1 91 ? -2.452 5.845 1.560 1.00 93.44 91 TYR A C 1
ATOM 685 O O . TYR A 1 91 ? -3.641 5.836 1.872 1.00 93.44 91 TYR A O 1
ATOM 693 N N . VAL A 1 92 ? -1.552 5.088 2.193 1.00 93.56 92 VAL A N 1
ATOM 694 C CA . VAL A 1 92 ? -1.924 4.125 3.243 1.00 93.56 92 VAL A CA 1
ATOM 695 C C . VAL A 1 92 ? -2.500 4.826 4.476 1.00 93.56 92 VAL A C 1
ATOM 697 O O . VAL A 1 92 ? -3.537 4.403 4.988 1.00 93.56 92 VAL A O 1
ATOM 700 N N . ILE A 1 93 ? -1.869 5.909 4.942 1.00 94.50 93 ILE A N 1
ATOM 701 C CA . ILE A 1 93 ? -2.323 6.638 6.137 1.00 94.50 93 ILE A CA 1
ATOM 702 C C . ILE A 1 93 ? -3.678 7.304 5.880 1.00 94.50 93 ILE A C 1
ATOM 704 O O . ILE A 1 93 ? -4.611 7.120 6.658 1.00 94.50 93 ILE A O 1
ATOM 708 N N . THR A 1 94 ? -3.809 8.048 4.779 1.00 94.25 94 THR A N 1
ATOM 709 C CA . THR A 1 94 ? -5.064 8.742 4.443 1.00 94.25 94 THR A CA 1
ATOM 710 C C . THR A 1 94 ? -6.199 7.766 4.143 1.00 94.25 94 THR A C 1
ATOM 712 O O . THR A 1 94 ? -7.322 7.995 4.588 1.00 94.25 94 THR A O 1
ATOM 715 N N . GLY A 1 95 ? -5.914 6.647 3.471 1.00 93.88 95 GLY A N 1
ATOM 716 C CA . GLY A 1 95 ? -6.884 5.577 3.238 1.00 93.88 95 GLY A CA 1
ATOM 717 C C . GLY A 1 95 ? -7.354 4.918 4.536 1.00 93.88 95 GLY A C 1
ATOM 718 O O . GLY A 1 95 ? -8.555 4.722 4.724 1.00 93.88 95 GLY A O 1
ATOM 719 N N . GLY A 1 96 ? -6.431 4.644 5.464 1.00 94.31 96 GLY A N 1
ATOM 720 C CA . GLY A 1 96 ? -6.766 4.135 6.794 1.00 94.31 96 GLY A CA 1
ATOM 721 C C . GLY A 1 96 ? -7.649 5.112 7.571 1.00 94.31 96 GLY A C 1
ATOM 722 O O . GLY A 1 96 ? -8.735 4.737 8.001 1.00 94.31 96 GLY A O 1
ATOM 723 N N . ILE A 1 97 ? -7.264 6.387 7.659 1.00 94.69 97 ILE A N 1
ATOM 724 C CA . ILE A 1 97 ? -8.094 7.427 8.293 1.00 94.69 97 ILE A CA 1
ATOM 725 C C . ILE A 1 97 ? -9.488 7.485 7.641 1.00 94.69 97 ILE A C 1
ATOM 727 O O . ILE A 1 97 ? -10.505 7.540 8.331 1.00 94.69 97 ILE A O 1
ATOM 731 N N . GLY A 1 98 ? -9.562 7.406 6.310 1.00 94.56 98 GLY A N 1
ATOM 732 C CA . GLY A 1 98 ? -10.831 7.358 5.585 1.00 94.56 98 GLY A CA 1
ATOM 733 C C . GLY A 1 98 ? -11.724 6.195 6.025 1.00 94.56 98 GLY A C 1
ATOM 734 O O . GLY A 1 98 ? -12.910 6.398 6.285 1.00 94.56 98 GLY A O 1
ATOM 735 N N . ILE A 1 99 ? -11.170 4.987 6.165 1.00 96.38 99 ILE A N 1
ATOM 736 C CA . ILE A 1 99 ? -11.908 3.803 6.640 1.00 96.38 99 ILE A CA 1
ATOM 737 C C . ILE A 1 99 ? -12.337 3.964 8.105 1.00 96.38 99 ILE A C 1
ATOM 739 O O . ILE A 1 99 ? -13.455 3.578 8.458 1.00 96.38 99 ILE A O 1
ATOM 743 N N . GLU A 1 100 ? -11.486 4.548 8.951 1.00 94.50 100 GLU A N 1
ATOM 744 C CA . GLU A 1 100 ? -11.785 4.817 10.362 1.00 94.50 100 GLU A CA 1
ATOM 745 C C . GLU A 1 100 ? -13.057 5.667 10.502 1.00 94.50 100 GLU A C 1
ATOM 747 O O . GLU A 1 100 ? -13.982 5.260 11.213 1.00 94.50 100 GLU A O 1
ATOM 752 N N . TYR A 1 101 ? -13.161 6.760 9.738 1.00 93.81 101 TYR A N 1
ATOM 753 C CA . TYR A 1 101 ? -14.338 7.640 9.720 1.00 93.81 101 TYR A CA 1
ATOM 754 C C . TYR A 1 101 ? -15.531 7.093 8.926 1.00 93.81 101 TYR A C 1
ATOM 756 O O . TYR A 1 101 ? -16.657 7.547 9.124 1.00 93.81 101 TYR A O 1
ATOM 764 N N . SER A 1 102 ? -15.316 6.122 8.039 1.00 95.00 102 SER A N 1
ATOM 765 C CA . SER A 1 102 ? -16.367 5.547 7.197 1.00 95.00 102 SER A CA 1
ATOM 766 C C . SER A 1 102 ? -16.488 4.034 7.394 1.00 95.00 102 SER A C 1
ATOM 768 O O . SER A 1 102 ? -16.778 3.576 8.503 1.00 95.00 102 SER A O 1
ATOM 770 N N . ASN A 1 103 ? -16.314 3.240 6.339 1.00 94.69 103 ASN A N 1
ATOM 771 C CA . ASN A 1 103 ? -16.303 1.786 6.380 1.00 94.69 103 ASN A CA 1
ATOM 772 C C . ASN A 1 103 ? -15.558 1.206 5.156 1.00 94.69 103 ASN A C 1
ATOM 774 O O . ASN A 1 103 ? -15.377 1.905 4.156 1.00 94.69 103 ASN A O 1
ATOM 778 N N . PRO A 1 104 ? -15.145 -0.075 5.212 1.00 95.12 104 PRO A N 1
ATOM 779 C CA . PRO A 1 104 ? -14.442 -0.731 4.109 1.00 95.12 104 PRO A CA 1
ATOM 780 C C . PRO A 1 104 ? -15.220 -0.717 2.786 1.00 95.12 104 PRO A C 1
ATOM 782 O O . PRO A 1 104 ? -14.630 -0.480 1.739 1.00 95.12 104 PRO A O 1
ATOM 785 N N . THR A 1 105 ? -16.544 -0.896 2.821 1.00 95.38 105 THR A N 1
ATOM 786 C CA . THR A 1 105 ? -17.390 -0.931 1.617 1.00 95.38 105 THR A CA 1
ATOM 787 C C . THR A 1 105 ? -17.371 0.394 0.858 1.00 95.38 105 THR A C 1
ATOM 789 O O . THR A 1 105 ? -17.230 0.406 -0.364 1.00 95.38 105 THR A O 1
ATOM 792 N N . LEU A 1 106 ? -17.480 1.518 1.570 1.00 95.06 106 LEU A N 1
ATOM 793 C CA . LEU A 1 106 ? -17.408 2.851 0.975 1.00 95.06 106 LEU A CA 1
ATOM 794 C C . LEU A 1 106 ? -16.016 3.111 0.391 1.00 95.06 106 LEU A C 1
ATOM 796 O O . LEU A 1 106 ? -15.909 3.624 -0.722 1.00 95.06 106 LEU A O 1
ATOM 800 N N . ALA A 1 107 ? -14.959 2.719 1.109 1.00 93.88 107 ALA A N 1
ATOM 801 C CA . ALA A 1 107 ? -13.590 2.839 0.618 1.00 93.88 107 ALA A CA 1
ATOM 802 C C . ALA A 1 107 ? -13.381 2.040 -0.683 1.00 93.88 107 ALA A C 1
ATOM 804 O O . ALA A 1 107 ? -12.828 2.577 -1.643 1.00 93.88 107 ALA A O 1
ATOM 805 N N . SER A 1 108 ? -13.893 0.807 -0.762 1.00 92.50 108 SER A N 1
ATOM 806 C CA . SER A 1 108 ? -13.871 0.001 -1.991 1.00 92.50 108 SER A CA 1
ATOM 807 C C . SER A 1 108 ? -14.669 0.643 -3.129 1.00 92.50 108 SER A C 1
ATOM 809 O O . SER A 1 108 ? -14.203 0.662 -4.266 1.00 92.50 108 SER A O 1
ATOM 811 N N . ALA A 1 109 ? -15.839 1.219 -2.838 1.00 94.75 109 ALA A N 1
ATOM 812 C CA . ALA A 1 109 ? -16.648 1.903 -3.846 1.00 94.75 109 ALA A CA 1
ATOM 813 C C . ALA A 1 109 ? -15.913 3.109 -4.457 1.00 94.75 109 ALA A C 1
ATOM 815 O O . ALA A 1 109 ? -15.916 3.276 -5.676 1.00 94.75 109 ALA A O 1
ATOM 816 N N . ILE A 1 110 ? -15.235 3.912 -3.630 1.00 93.50 110 ILE A N 1
ATOM 817 C CA . ILE A 1 110 ? -14.391 5.026 -4.093 1.00 93.50 110 ILE A CA 1
ATOM 818 C C . ILE A 1 110 ? -13.178 4.499 -4.876 1.00 93.50 110 ILE A C 1
ATOM 820 O O . ILE A 1 110 ? -12.800 5.078 -5.895 1.00 93.50 110 ILE A O 1
ATOM 824 N N . GLY A 1 111 ? -12.599 3.374 -4.445 1.00 91.44 111 GLY A N 1
ATOM 825 C CA . GLY A 1 111 ? -11.466 2.719 -5.105 1.00 91.44 111 GLY A CA 1
ATOM 826 C C . GLY A 1 111 ? -11.705 2.395 -6.584 1.00 91.44 111 GLY A C 1
ATOM 827 O O . GLY A 1 111 ? -10.775 2.480 -7.384 1.00 91.44 111 GLY A O 1
ATOM 828 N N . ASN A 1 112 ? -12.954 2.145 -6.990 1.00 92.06 112 ASN A N 1
ATOM 829 C CA . ASN A 1 112 ? -13.311 1.898 -8.393 1.00 92.06 112 ASN A CA 1
ATOM 830 C C . ASN A 1 112 ? -13.049 3.098 -9.325 1.00 92.06 112 ASN A C 1
ATOM 832 O O . ASN A 1 112 ? -13.020 2.934 -10.544 1.00 92.06 112 ASN A O 1
ATOM 836 N N . ILE A 1 113 ? -12.832 4.299 -8.780 1.00 94.19 113 ILE A N 1
ATOM 837 C CA . ILE A 1 113 ? -12.494 5.507 -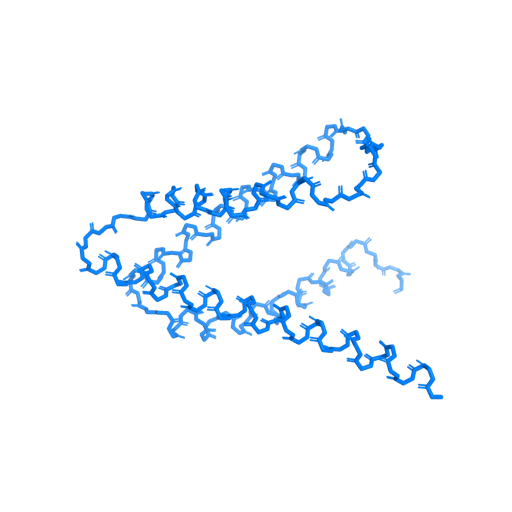9.548 1.00 94.19 113 ILE A CA 1
ATOM 838 C C . ILE A 1 113 ? -10.991 5.551 -9.893 1.00 94.19 113 ILE A C 1
ATOM 840 O O . ILE A 1 113 ? -10.588 6.215 -10.852 1.00 94.19 113 ILE A O 1
ATOM 844 N N . VAL A 1 114 ? -10.142 4.815 -9.166 1.00 92.44 114 VAL A N 1
ATOM 845 C CA . VAL A 1 114 ? -8.677 4.830 -9.343 1.00 92.44 114 VAL A CA 1
ATOM 846 C C . VAL A 1 114 ? -8.242 4.459 -10.770 1.00 92.44 114 VAL A C 1
ATOM 848 O O . VAL A 1 114 ? -7.418 5.193 -11.327 1.00 92.44 114 VAL A O 1
ATOM 851 N N . PRO A 1 115 ? -8.782 3.408 -11.426 1.00 93.25 115 PRO A N 1
ATOM 852 C CA . PRO A 1 115 ? -8.432 3.101 -12.814 1.00 93.25 115 PRO A CA 1
ATOM 853 C C . PRO A 1 115 ? -8.793 4.229 -13.790 1.00 93.25 115 PRO A C 1
ATOM 855 O O . PRO A 1 115 ? -8.006 4.540 -14.683 1.00 93.25 115 PRO A O 1
ATOM 858 N N . ALA A 1 116 ? -9.941 4.888 -13.597 1.00 95.81 116 ALA A N 1
ATOM 859 C CA . ALA A 1 116 ? -10.377 5.997 -14.447 1.00 95.81 116 ALA A CA 1
ATOM 860 C C . ALA A 1 116 ? -9.451 7.217 -14.311 1.00 95.81 116 ALA A C 1
ATOM 862 O O . ALA A 1 116 ? -8.997 7.766 -15.316 1.00 95.81 116 ALA A O 1
ATOM 863 N N . LEU A 1 117 ? -9.101 7.601 -13.078 1.00 94.56 117 LEU A N 1
ATOM 864 C CA . LEU A 1 117 ? -8.141 8.683 -12.826 1.00 94.56 117 LEU A CA 1
ATOM 865 C C . LEU A 1 117 ? -6.753 8.355 -13.378 1.00 94.56 117 LEU A C 1
ATOM 867 O O . LEU A 1 117 ? -6.111 9.209 -13.988 1.00 94.56 117 LEU A O 1
ATOM 871 N N . THR A 1 118 ? -6.311 7.109 -13.211 1.00 94.31 118 THR A N 1
ATOM 872 C CA . THR A 1 118 ? -5.033 6.630 -13.751 1.00 94.31 118 THR A CA 1
ATOM 873 C C . THR A 1 118 ? -5.001 6.757 -15.273 1.00 94.31 118 THR A C 1
ATOM 875 O O . THR A 1 118 ? -4.009 7.232 -15.825 1.00 94.31 118 THR A O 1
ATOM 878 N N . PHE A 1 119 ? -6.092 6.396 -15.955 1.00 94.94 119 PHE A N 1
ATOM 879 C CA . PHE A 1 119 ? -6.209 6.546 -17.404 1.00 94.94 119 PHE A CA 1
ATOM 880 C C . PHE A 1 119 ? -6.145 8.016 -17.839 1.00 94.94 119 PHE A C 1
ATOM 882 O O . PHE A 1 119 ? -5.381 8.353 -18.743 1.00 94.94 119 PHE A O 1
ATOM 889 N N . ILE A 1 120 ? -6.882 8.905 -17.164 1.00 96.00 120 ILE A N 1
ATOM 890 C CA . ILE A 1 120 ? -6.862 10.349 -17.451 1.00 96.00 120 ILE A CA 1
ATOM 891 C C . ILE A 1 120 ? -5.444 10.915 -17.292 1.00 96.00 120 ILE A C 1
ATOM 893 O O . ILE A 1 120 ? -4.943 11.587 -18.195 1.00 96.00 120 ILE A O 1
ATOM 897 N N . LEU A 1 121 ? -4.768 10.607 -16.182 1.00 92.38 121 LEU A N 1
ATOM 898 C CA . LEU A 1 121 ? -3.390 11.043 -15.937 1.00 92.38 121 LEU A CA 1
ATOM 899 C C . LEU A 1 121 ? -2.422 10.502 -16.996 1.00 92.38 121 LEU A C 1
ATOM 901 O O . LEU A 1 121 ? -1.574 11.248 -17.485 1.00 92.38 121 LEU A O 1
ATOM 905 N N . ALA A 1 122 ? -2.566 9.234 -17.389 1.00 93.62 122 ALA A N 1
ATOM 906 C CA . ALA A 1 122 ? -1.742 8.630 -18.432 1.00 93.62 122 ALA A CA 1
ATOM 907 C C . ALA A 1 122 ? -1.906 9.345 -19.783 1.00 93.62 122 ALA A C 1
ATOM 909 O O . ALA A 1 122 ? -0.912 9.599 -20.465 1.00 93.62 122 ALA A O 1
ATOM 910 N N . VAL A 1 123 ? -3.137 9.718 -20.152 1.00 93.88 123 VAL A N 1
ATOM 911 C CA . VAL A 1 123 ? -3.422 10.486 -21.374 1.00 93.88 123 VAL A CA 1
ATOM 912 C C . VAL A 1 123 ? -2.791 11.880 -21.305 1.00 93.88 123 VAL A C 1
ATOM 914 O O . VAL A 1 123 ? -2.082 12.267 -22.234 1.00 93.88 123 VAL A O 1
ATOM 917 N N . ILE A 1 124 ? -2.975 12.611 -20.200 1.00 93.88 124 ILE A N 1
ATOM 918 C CA . ILE A 1 124 ? -2.395 13.954 -20.012 1.00 93.88 124 ILE A CA 1
ATOM 919 C C . ILE A 1 124 ? -0.866 13.908 -20.102 1.00 93.88 124 ILE A C 1
ATOM 921 O O . ILE A 1 124 ? -0.263 14.699 -20.828 1.00 93.88 124 ILE A O 1
ATOM 925 N N . PHE A 1 125 ? -0.224 12.967 -19.405 1.00 90.56 125 PHE A N 1
ATOM 926 C CA . PHE A 1 125 ? 1.232 12.841 -19.445 1.00 90.56 125 PHE A CA 1
ATOM 927 C C . PHE A 1 125 ? 1.747 12.411 -20.812 1.00 90.56 125 PHE A C 1
ATOM 929 O O . PHE A 1 125 ? 2.790 12.907 -21.232 1.00 90.56 125 PHE A O 1
ATOM 936 N N . ARG A 1 126 ? 1.021 11.557 -21.540 1.00 91.44 126 ARG A N 1
ATOM 937 C CA . ARG A 1 126 ? 1.385 11.231 -22.921 1.00 91.44 126 ARG A CA 1
ATOM 938 C C . ARG A 1 126 ? 1.403 12.484 -23.796 1.00 91.44 126 ARG A C 1
ATOM 940 O O . ARG A 1 126 ? 2.382 12.688 -24.503 1.00 91.44 126 ARG A O 1
ATOM 947 N N . PHE A 1 127 ? 0.381 13.336 -23.708 1.00 88.38 127 PHE A N 1
ATOM 948 C CA . PHE A 1 127 ? 0.344 14.587 -24.469 1.00 88.38 127 PHE A CA 1
ATOM 949 C C . PHE A 1 127 ? 1.450 15.567 -24.058 1.00 88.38 127 PHE A C 1
ATOM 951 O O . PHE A 1 127 ? 2.060 16.187 -24.923 1.00 88.38 127 PHE A O 1
ATOM 958 N N . TYR A 1 128 ? 1.735 15.701 -22.761 1.00 83.50 128 TYR A N 1
ATOM 959 C CA . TYR A 1 128 ? 2.712 16.678 -22.269 1.00 83.50 128 TYR A CA 1
ATOM 960 C C . TYR A 1 128 ? 4.172 16.250 -22.491 1.00 83.50 128 TYR A C 1
ATOM 962 O O . TYR A 1 128 ? 5.021 17.083 -22.798 1.00 83.50 128 TYR A O 1
ATOM 970 N N . PHE A 1 129 ? 4.476 14.956 -22.351 1.00 79.38 129 PHE A N 1
ATOM 971 C CA . PHE A 1 129 ? 5.842 14.431 -22.470 1.00 79.38 129 PHE A CA 1
ATOM 972 C C . PHE A 1 129 ? 6.163 13.838 -23.845 1.00 79.38 129 PHE A C 1
ATOM 974 O O . PHE A 1 129 ? 7.339 13.654 -24.153 1.00 79.38 129 PHE A O 1
ATOM 981 N N . ASN A 1 130 ? 5.159 13.537 -24.673 1.00 75.00 130 ASN A N 1
ATOM 982 C CA . ASN A 1 130 ? 5.367 13.057 -26.038 1.00 75.00 130 ASN A CA 1
ATOM 983 C C . ASN A 1 130 ? 4.351 13.676 -27.025 1.00 75.00 130 ASN A C 1
ATOM 985 O O . ASN A 1 130 ? 3.532 12.960 -27.604 1.00 75.00 130 ASN A O 1
ATOM 989 N N . PRO A 1 131 ? 4.382 15.011 -27.227 1.00 63.91 131 PRO A N 1
ATOM 990 C CA . PRO A 1 131 ? 3.392 15.725 -28.041 1.00 63.91 131 PRO A CA 1
ATOM 991 C C . PRO A 1 131 ? 3.406 15.377 -29.544 1.00 63.91 131 PRO A C 1
ATOM 993 O O . PRO A 1 131 ? 2.532 15.847 -30.266 1.00 63.91 131 PRO A O 1
ATOM 996 N N . PHE A 1 132 ? 4.365 14.571 -30.027 1.00 60.84 132 PHE A N 1
ATOM 997 C CA . PHE A 1 132 ? 4.572 14.271 -31.454 1.00 60.84 132 PHE A CA 1
ATOM 998 C C . PHE A 1 132 ? 4.613 12.766 -31.806 1.00 60.84 132 PHE A C 1
ATOM 1000 O O . PHE A 1 132 ? 5.125 12.422 -32.871 1.00 60.84 132 PHE A O 1
ATOM 1007 N N . SER A 1 133 ? 4.105 11.867 -30.946 1.00 56.78 133 SER A N 1
ATOM 1008 C CA . SER A 1 133 ? 3.976 10.425 -31.267 1.00 56.78 133 SER A CA 1
ATOM 1009 C C . SER A 1 133 ? 2.628 10.054 -31.871 1.00 56.78 133 SER A C 1
ATOM 1011 O O . SER A 1 133 ? 1.620 10.351 -31.182 1.00 56.78 133 SER A O 1
#

Foldseek 3Di:
DVVVVVVVVVVVVVVVVVVVVVCCLLVLLQVLLVCVVVPDDPVVSVVVVVVVVCVVCVVVVVVDPDDPDDDDDDPVNVVVVVVVVVVVVVCSNVLSVVCNVPNSVVSVVVVVCVVVVVVVVVVVCCCVVPVDD

Organism: Arabidopsis thaliana (NCBI:txid3702)

Radius of gyration: 19.53 Å; chains: 1; bounding box: 41×46×52 Å